Protein AF-A0A1Y1LJ75-F1 (afdb_monomer)

Secondary structure (DSSP, 8-state):
-------SSGGGSSSSS-S----PPPPPP--S--SEEEE-SS-EEEEEEETTEEEEEE-S-HHHHHHHHHHSPP-PPPPPPP--TT--EEEEETTEEEEEEE-SS-EEEEE-S-HHHHHHHHHT--

pLDDT: mean 79.2, std 17.12, range [38.62, 95.94]

Structure (mmCIF, N/CA/C/O backbone):
data_AF-A0A1Y1LJ75-F1
#
_entry.id   AF-A0A1Y1LJ75-F1
#
loop_
_atom_site.group_PDB
_atom_site.id
_atom_site.type_symbol
_atom_site.label_atom_id
_atom_site.label_alt_id
_atom_site.label_comp_id
_atom_site.label_asym_id
_atom_site.label_entity_id
_atom_site.label_seq_id
_atom_site.pdbx_PDB_ins_code
_atom_site.Cartn_x
_atom_site.Cartn_y
_atom_site.Cartn_z
_atom_site.occupancy
_atom_site.B_iso_or_equiv
_atom_site.auth_seq_id
_atom_site.auth_comp_id
_atom_site.auth_asym_id
_atom_site.auth_atom_id
_atom_site.pdbx_PDB_model_num
ATOM 1 N N . MET A 1 1 ? 29.840 27.775 61.983 1.00 42.09 1 MET A N 1
ATOM 2 C CA . MET A 1 1 ? 28.903 28.465 61.071 1.00 42.09 1 MET A CA 1
ATOM 3 C C . MET A 1 1 ? 29.320 28.159 59.634 1.00 42.09 1 MET A C 1
ATOM 5 O O . MET A 1 1 ? 30.263 28.757 59.141 1.00 42.09 1 MET A O 1
ATOM 9 N N . LYS A 1 2 ? 28.720 27.137 59.016 1.00 38.62 2 LYS A N 1
ATOM 10 C CA . LYS A 1 2 ? 28.893 26.792 57.595 1.00 38.62 2 LYS A CA 1
ATOM 11 C C . LYS A 1 2 ? 27.525 26.353 57.083 1.00 38.62 2 LYS A C 1
ATOM 13 O O . LYS A 1 2 ? 27.163 25.189 57.171 1.00 38.62 2 LYS A O 1
ATOM 18 N N . ILE A 1 3 ? 26.740 27.333 56.666 1.00 49.88 3 ILE A N 1
ATOM 19 C CA . ILE A 1 3 ? 25.503 27.162 55.908 1.00 49.88 3 ILE A CA 1
ATOM 20 C C . ILE A 1 3 ? 25.714 28.017 54.659 1.00 49.88 3 ILE A C 1
ATOM 22 O O . ILE A 1 3 ? 26.352 29.061 54.772 1.00 49.88 3 ILE A O 1
ATOM 26 N N . LEU A 1 4 ? 25.173 27.570 53.525 1.00 49.75 4 LEU A N 1
ATOM 27 C CA . LEU A 1 4 ? 25.210 28.177 52.184 1.00 49.75 4 LEU A CA 1
ATOM 28 C C . LEU A 1 4 ? 26.356 27.701 51.290 1.00 49.75 4 LEU A C 1
ATOM 30 O O . LEU A 1 4 ? 27.395 28.343 51.230 1.00 49.75 4 LEU A O 1
ATOM 34 N N . LEU A 1 5 ? 26.120 26.610 50.551 1.00 45.06 5 LEU A N 1
ATOM 35 C CA . LEU A 1 5 ? 26.405 26.499 49.105 1.00 45.06 5 LEU A CA 1
ATOM 36 C C . LEU A 1 5 ? 25.999 25.105 48.581 1.00 45.06 5 LEU A C 1
ATOM 38 O O . LEU A 1 5 ? 26.812 24.361 48.047 1.00 45.06 5 LEU A O 1
ATOM 42 N N . THR A 1 6 ? 24.728 24.721 48.742 1.00 52.88 6 THR A N 1
ATOM 43 C CA . THR A 1 6 ? 24.244 23.418 48.233 1.00 52.88 6 THR A CA 1
ATOM 44 C C . THR A 1 6 ? 22.838 23.495 47.639 1.00 52.88 6 THR A C 1
ATOM 46 O O . THR A 1 6 ? 22.030 22.600 47.847 1.00 52.88 6 THR A O 1
ATOM 49 N N . LEU A 1 7 ? 22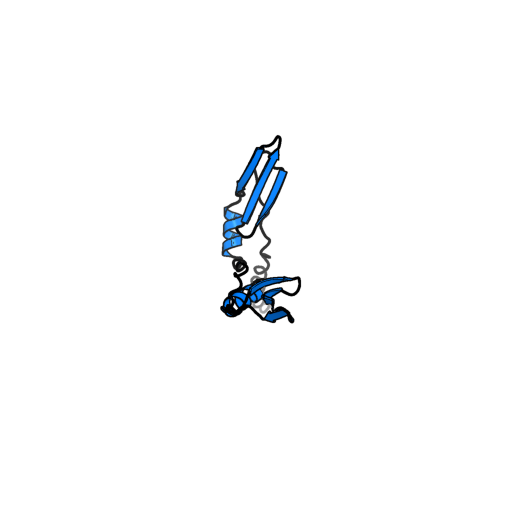.502 24.579 46.929 1.00 47.81 7 LEU A N 1
ATOM 50 C CA . LEU A 1 7 ? 21.155 24.750 46.354 1.00 47.81 7 LEU A CA 1
ATOM 51 C C . LEU A 1 7 ? 21.106 25.174 44.874 1.00 47.81 7 LEU A C 1
ATOM 53 O O . LEU A 1 7 ? 20.025 25.466 44.382 1.00 47.81 7 LEU A O 1
ATOM 57 N N . CYS A 1 8 ? 22.214 25.150 44.123 1.00 48.69 8 CYS A N 1
ATOM 58 C CA . CYS A 1 8 ? 22.209 25.583 42.710 1.00 48.69 8 CYS A CA 1
ATOM 59 C C . CYS A 1 8 ? 22.266 24.468 41.650 1.00 48.69 8 CYS A C 1
ATOM 61 O O . CYS A 1 8 ? 22.433 24.782 40.478 1.00 48.69 8 CYS A O 1
ATOM 63 N N . LEU A 1 9 ? 22.126 23.184 42.002 1.00 46.91 9 LEU A N 1
ATOM 64 C CA . LEU A 1 9 ? 22.251 22.096 41.010 1.00 46.91 9 LEU A CA 1
ATOM 65 C C . LEU A 1 9 ? 20.989 21.250 40.787 1.00 46.91 9 LEU A C 1
ATOM 67 O O . LEU A 1 9 ? 21.020 20.339 39.967 1.00 46.91 9 LEU A O 1
ATOM 71 N N . ILE A 1 10 ? 19.867 21.539 41.453 1.00 51.31 10 ILE A N 1
ATOM 72 C CA . ILE A 1 10 ? 18.665 20.685 41.344 1.00 51.31 10 ILE A CA 1
ATOM 73 C C . ILE A 1 10 ? 17.688 21.179 40.253 1.00 51.31 10 ILE A C 1
ATOM 75 O O . ILE A 1 10 ? 16.729 20.493 39.913 1.00 51.31 10 ILE A O 1
ATOM 79 N N . SER A 1 11 ? 17.951 22.323 39.614 1.00 48.19 11 SER A N 1
ATOM 80 C CA . SER A 1 11 ? 17.059 22.896 38.590 1.00 48.19 11 SER A CA 1
ATOM 81 C C . SER A 1 11 ? 17.041 22.138 37.254 1.00 48.19 11 SER A C 1
ATOM 83 O O . SER A 1 11 ? 16.193 22.427 36.417 1.00 48.19 11 SER A O 1
ATOM 85 N N . SER A 1 12 ? 17.953 21.187 37.023 1.00 51.03 12 SER A N 1
ATOM 86 C CA . SER A 1 12 ? 18.197 20.647 35.673 1.00 51.03 12 SER A CA 1
ATOM 87 C C . SER A 1 12 ? 17.646 19.241 35.410 1.00 51.03 12 SER A C 1
ATOM 89 O O . SER A 1 12 ? 17.813 18.736 34.306 1.00 51.03 12 SER A O 1
ATOM 91 N N . ILE A 1 13 ? 16.997 18.580 36.379 1.00 47.09 13 ILE A N 1
ATOM 92 C CA . ILE A 1 13 ? 16.618 17.155 36.232 1.00 47.09 13 ILE A CA 1
ATOM 93 C C . ILE A 1 13 ? 15.162 16.951 35.752 1.00 47.09 13 ILE A C 1
ATOM 95 O O . ILE A 1 13 ? 14.796 15.855 35.345 1.00 47.09 13 ILE A O 1
ATOM 99 N N . HIS A 1 14 ? 14.324 17.989 35.684 1.00 45.25 14 HIS A N 1
ATOM 100 C CA . HIS A 1 14 ? 12.905 17.818 35.314 1.00 45.25 14 HIS A CA 1
ATOM 101 C C . HIS A 1 14 ? 12.581 17.828 33.805 1.00 45.25 14 HIS A C 1
ATOM 103 O O . HIS A 1 14 ? 11.408 17.862 33.446 1.00 45.25 14 HIS A O 1
ATOM 109 N N . ALA A 1 15 ? 13.569 17.759 32.907 1.00 48.12 15 ALA A N 1
ATOM 110 C CA . ALA A 1 15 ? 13.340 17.935 31.465 1.00 48.12 15 ALA A CA 1
ATOM 111 C C . ALA A 1 15 ? 13.836 16.779 30.570 1.00 48.12 15 ALA A C 1
ATOM 113 O O . ALA A 1 15 ? 14.323 17.040 29.476 1.00 48.12 15 ALA A O 1
ATOM 114 N N . ILE A 1 16 ? 13.739 15.508 30.998 1.00 51.19 16 ILE A N 1
ATOM 115 C CA . ILE A 1 16 ? 14.130 14.359 30.136 1.00 51.19 16 ILE A CA 1
ATOM 116 C C . ILE A 1 16 ? 13.031 13.278 29.994 1.00 51.19 16 ILE A C 1
ATOM 118 O O . ILE A 1 16 ? 13.204 12.316 29.260 1.00 51.19 16 ILE A O 1
ATOM 122 N N . ASN A 1 17 ? 11.841 13.440 30.581 1.00 45.56 17 ASN A N 1
ATOM 123 C CA . ASN A 1 17 ? 10.788 12.407 30.505 1.00 45.56 17 ASN A CA 1
ATOM 124 C C . ASN A 1 17 ? 9.663 12.705 29.495 1.00 45.56 17 ASN A C 1
ATOM 126 O O . ASN A 1 17 ? 8.503 12.433 29.791 1.00 45.56 17 ASN A O 1
ATOM 130 N N . GLN A 1 18 ? 9.957 13.264 28.315 1.00 48.88 18 GLN A N 1
ATOM 131 C CA . GLN A 1 18 ? 8.930 13.467 27.271 1.00 48.88 18 GLN A CA 1
ATOM 132 C C . GLN A 1 18 ? 9.368 13.095 25.850 1.00 48.88 18 GLN A C 1
ATOM 134 O O . GLN A 1 18 ? 9.014 13.777 24.894 1.00 48.88 18 GLN A O 1
ATOM 139 N N . VAL A 1 19 ? 10.099 11.994 25.671 1.00 43.97 19 VAL A N 1
ATOM 140 C CA . VAL A 1 19 ? 10.310 11.442 24.321 1.00 43.97 19 VAL A CA 1
ATOM 141 C C . VAL A 1 19 ? 10.276 9.917 24.353 1.00 43.97 19 VAL A C 1
ATOM 143 O O . VAL A 1 19 ? 11.260 9.265 24.040 1.00 43.97 19 VAL A O 1
ATOM 146 N N . ASP A 1 20 ? 9.152 9.333 24.766 1.00 45.69 20 ASP A N 1
ATOM 147 C CA . ASP A 1 20 ? 8.860 7.946 24.377 1.00 45.69 20 ASP A CA 1
ATOM 148 C C . ASP A 1 20 ? 7.355 7.649 24.381 1.00 45.69 20 ASP A C 1
ATOM 150 O O . ASP A 1 20 ? 6.873 6.648 24.908 1.00 45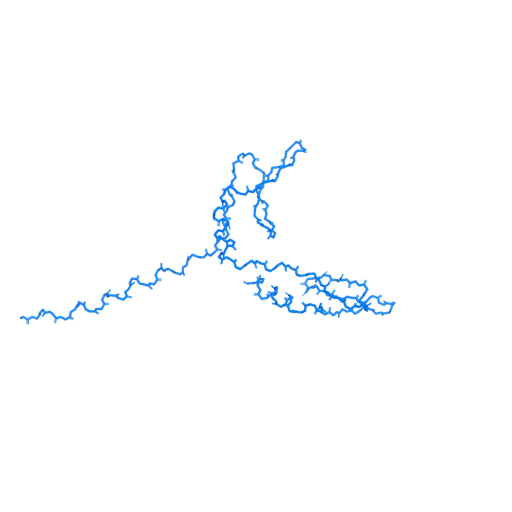.69 20 ASP A O 1
ATOM 154 N N . THR A 1 21 ? 6.558 8.526 23.764 1.00 48.88 21 THR A N 1
ATOM 155 C CA . THR A 1 21 ? 5.328 8.039 23.131 1.00 48.88 21 THR A CA 1
ATOM 156 C C . THR A 1 21 ? 5.740 7.386 21.825 1.00 48.88 21 THR A C 1
ATOM 158 O O . THR A 1 21 ? 5.623 7.972 20.749 1.00 48.88 21 THR A O 1
ATOM 161 N N . PHE A 1 22 ? 6.273 6.171 21.936 1.00 50.62 22 PHE A N 1
ATOM 162 C CA . PHE A 1 22 ? 6.337 5.220 20.841 1.00 50.62 22 PHE A CA 1
ATOM 163 C C . PHE A 1 22 ? 4.993 5.299 20.106 1.00 50.62 22 PHE A C 1
ATOM 165 O O . PHE A 1 22 ? 3.957 5.029 20.718 1.00 50.62 22 PHE A O 1
ATOM 172 N N . LEU A 1 23 ? 5.003 5.740 18.844 1.00 62.12 23 LEU A N 1
ATOM 173 C CA . LEU A 1 23 ? 3.846 5.854 17.947 1.00 62.12 23 LEU A CA 1
ATOM 174 C C . LEU A 1 23 ? 3.244 4.463 17.707 1.00 62.12 23 LEU A C 1
ATOM 176 O O . LEU A 1 23 ? 3.378 3.861 16.642 1.00 62.12 23 LEU A O 1
ATOM 180 N N . ARG A 1 24 ? 2.642 3.879 18.742 1.00 70.56 24 ARG A N 1
ATOM 181 C CA . ARG A 1 24 ? 1.980 2.587 18.667 1.00 70.56 24 ARG A CA 1
ATOM 182 C C . ARG A 1 24 ? 0.684 2.808 17.922 1.00 70.56 24 ARG A C 1
ATOM 184 O O . ARG A 1 24 ? -0.126 3.644 18.310 1.00 70.56 24 ARG A O 1
ATOM 191 N N . ARG A 1 25 ? 0.502 2.030 16.856 1.00 76.81 25 ARG A N 1
ATOM 192 C CA . ARG A 1 25 ? -0.770 1.957 16.144 1.00 76.81 25 ARG A CA 1
ATOM 193 C C . ARG A 1 25 ? -1.886 1.707 17.172 1.00 76.81 25 ARG A C 1
ATOM 195 O O . ARG A 1 25 ? -1.777 0.724 17.914 1.00 76.81 25 ARG A O 1
ATOM 202 N N . PRO A 1 26 ? -2.917 2.565 17.241 1.00 84.75 26 PRO A N 1
ATOM 203 C CA . PRO A 1 26 ? -4.003 2.380 18.188 1.00 84.75 26 PRO A CA 1
ATOM 204 C C . PRO A 1 26 ? -4.738 1.072 17.888 1.00 84.75 26 PRO A C 1
ATOM 206 O O . PRO A 1 26 ? -4.823 0.621 16.744 1.00 84.75 26 PRO A O 1
ATOM 209 N N . THR A 1 27 ? -5.247 0.426 18.934 1.00 86.88 27 THR A N 1
ATOM 210 C CA . THR A 1 27 ? -6.107 -0.751 18.763 1.00 86.88 27 THR A CA 1
ATOM 211 C C . THR A 1 27 ? -7.499 -0.273 18.364 1.00 86.88 27 THR A C 1
ATOM 213 O O . THR A 1 27 ? -8.012 0.676 18.949 1.00 86.88 27 THR A O 1
ATOM 216 N N . CYS A 1 28 ? -8.101 -0.905 17.358 1.00 90.69 28 CYS A N 1
ATOM 217 C CA . CYS A 1 28 ? -9.441 -0.555 16.893 1.00 90.69 28 CYS A CA 1
ATOM 218 C C . CYS A 1 28 ? -10.493 -0.875 17.968 1.00 90.69 28 CYS A C 1
ATOM 220 O O . CYS A 1 28 ? -10.573 -2.019 18.423 1.00 90.69 28 CYS A O 1
ATOM 222 N N . VAL A 1 29 ? -11.294 0.120 18.355 1.00 94.50 29 VAL A N 1
ATOM 223 C CA . VAL A 1 29 ? -12.449 -0.054 19.248 1.00 94.50 29 VAL A CA 1
ATOM 224 C C . VAL A 1 29 ? -13.708 -0.250 18.409 1.00 94.50 29 VAL A C 1
ATOM 226 O O . VAL A 1 29 ? -13.945 0.496 17.462 1.00 94.50 29 VAL A O 1
ATOM 229 N N . CYS A 1 30 ? -14.497 -1.267 18.751 1.00 93.94 30 CYS A N 1
ATOM 230 C CA . CYS A 1 30 ? -15.711 -1.633 18.032 1.00 93.94 30 CYS A CA 1
ATOM 231 C C . CYS A 1 30 ? -16.820 -2.015 19.012 1.00 93.94 30 CYS A C 1
ATOM 233 O O . CYS A 1 30 ? -16.612 -2.887 19.861 1.00 93.94 30 CYS A O 1
ATOM 235 N N . THR A 1 31 ? -18.021 -1.477 18.830 1.00 92.38 31 THR A N 1
ATOM 236 C CA . THR A 1 31 ? -19.240 -1.998 19.446 1.00 92.38 31 THR A CA 1
ATOM 237 C C . THR A 1 31 ? -19.950 -2.978 18.515 1.00 92.38 31 THR A C 1
ATOM 239 O O . THR A 1 31 ? -19.740 -3.026 17.300 1.00 92.38 31 THR A O 1
ATOM 242 N N . GLY A 1 32 ? -20.806 -3.811 19.105 1.00 88.25 32 GLY A N 1
ATOM 243 C CA . GLY A 1 32 ? -21.562 -4.827 18.385 1.00 88.25 32 GLY A CA 1
ATOM 244 C C . GLY A 1 32 ? -20.797 -6.135 18.182 1.00 88.25 32 GLY A C 1
ATOM 245 O O . GLY A 1 32 ? -19.771 -6.411 18.802 1.00 88.25 32 GLY A O 1
ATOM 246 N N . LYS A 1 33 ? -21.356 -7.002 17.335 1.00 89.88 33 LYS A N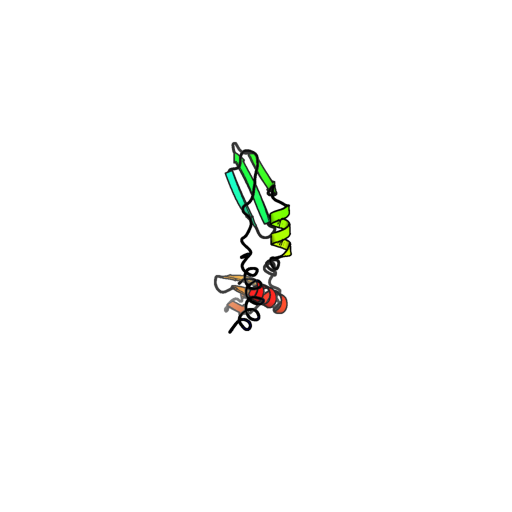 1
ATOM 247 C CA . LYS A 1 33 ? -20.783 -8.321 17.063 1.00 89.88 33 LYS A CA 1
ATOM 248 C C . LYS A 1 33 ? -19.711 -8.181 15.988 1.00 89.88 33 LYS A C 1
ATOM 250 O O . LYS A 1 33 ? -20.045 -8.021 14.820 1.00 89.88 33 LYS A O 1
ATOM 255 N N . ILE A 1 34 ? -18.446 -8.264 16.383 1.00 94.25 34 ILE A N 1
ATOM 256 C CA . ILE A 1 34 ? -17.310 -8.324 15.458 1.00 94.25 34 ILE A CA 1
ATOM 257 C C . ILE A 1 34 ? -16.816 -9.760 15.300 1.00 94.25 34 ILE A C 1
ATOM 259 O O . ILE A 1 34 ? -16.923 -10.581 16.210 1.00 94.25 34 ILE A O 1
ATOM 263 N N . THR A 1 35 ? -16.267 -10.059 14.130 1.00 94.19 35 THR A N 1
ATOM 264 C CA . THR A 1 35 ? -15.534 -11.303 13.864 1.00 94.19 35 THR A CA 1
ATOM 265 C C . THR A 1 35 ? -14.052 -11.060 13.631 1.00 94.19 35 THR A C 1
ATOM 267 O O . THR A 1 35 ? -13.256 -11.961 13.864 1.00 94.19 35 THR A O 1
ATOM 270 N N . ALA A 1 36 ? -13.677 -9.873 13.144 1.00 92.69 36 ALA A N 1
ATOM 271 C CA . ALA A 1 36 ? -12.290 -9.534 12.851 1.00 92.69 36 ALA A CA 1
ATOM 272 C C . ALA A 1 36 ? -12.066 -8.016 12.830 1.00 92.69 36 ALA A C 1
ATOM 274 O O . ALA A 1 36 ? -13.004 -7.245 12.615 1.00 92.69 36 ALA A O 1
ATOM 275 N N . ILE A 1 37 ? -10.799 -7.622 12.979 1.00 91.38 37 ILE A N 1
ATOM 276 C CA . ILE A 1 37 ? -10.303 -6.278 12.668 1.00 91.38 37 ILE A CA 1
ATOM 277 C C . ILE A 1 37 ? -9.470 -6.366 11.390 1.00 91.38 37 ILE A C 1
ATOM 279 O O . ILE A 1 37 ? -8.506 -7.131 11.324 1.00 91.38 37 ILE A O 1
ATOM 283 N N . MET A 1 38 ? -9.838 -5.589 10.375 1.00 87.19 38 MET A N 1
ATOM 284 C CA . MET A 1 38 ? -9.090 -5.482 9.123 1.00 87.19 38 MET A CA 1
ATOM 285 C C . MET A 1 38 ? -8.209 -4.240 9.161 1.00 87.19 38 MET A C 1
ATOM 287 O O . MET A 1 38 ? -8.669 -3.175 9.552 1.00 87.19 38 MET A O 1
ATOM 291 N N . HIS A 1 39 ? -6.965 -4.376 8.712 1.00 82.19 39 HIS A N 1
ATOM 292 C CA . HIS A 1 39 ? -6.052 -3.256 8.515 1.00 82.19 39 HIS A CA 1
ATOM 293 C C . HIS A 1 39 ? -5.705 -3.167 7.031 1.00 82.19 39 HIS A C 1
ATOM 295 O O . HIS A 1 39 ? -5.261 -4.160 6.455 1.00 82.19 39 HIS A O 1
ATOM 301 N N . ASP A 1 40 ? -5.883 -1.998 6.428 1.00 74.88 40 ASP A N 1
ATOM 302 C CA . ASP A 1 40 ? -5.470 -1.716 5.054 1.00 74.88 40 ASP A CA 1
ATOM 303 C C . ASP A 1 40 ? -4.656 -0.407 4.989 1.00 74.88 40 ASP A C 1
ATOM 305 O O . ASP A 1 40 ? -4.207 0.117 6.014 1.00 74.88 40 ASP A O 1
ATOM 309 N N . ILE A 1 41 ? -4.382 0.082 3.778 1.00 67.00 41 ILE A N 1
ATOM 310 C CA . ILE A 1 41 ? -3.621 1.324 3.572 1.00 67.00 41 ILE A CA 1
ATOM 311 C C . ILE A 1 41 ? -4.370 2.578 4.049 1.00 67.00 41 ILE A C 1
ATOM 313 O O . ILE A 1 41 ? -3.734 3.594 4.317 1.00 67.00 41 ILE A O 1
ATOM 317 N N . ASN A 1 42 ? -5.699 2.508 4.155 1.00 69.81 42 ASN A N 1
ATOM 318 C CA . ASN A 1 42 ? -6.569 3.625 4.508 1.00 69.81 42 ASN A CA 1
ATOM 319 C C . ASN A 1 42 ? -6.872 3.670 6.011 1.00 69.81 42 ASN A C 1
ATOM 321 O O . ASN A 1 42 ? -7.224 4.731 6.518 1.00 69.81 42 ASN A O 1
ATOM 325 N N . GLY A 1 43 ? -6.708 2.559 6.735 1.00 77.31 43 GLY A N 1
ATOM 326 C CA . GLY A 1 43 ? -6.874 2.542 8.186 1.00 77.31 43 GLY A CA 1
ATOM 327 C C . GLY A 1 43 ? -7.144 1.159 8.766 1.00 77.31 43 GLY A C 1
ATOM 328 O O . GLY A 1 43 ? -6.734 0.132 8.219 1.00 77.31 43 GLY A O 1
ATOM 329 N N . ALA A 1 44 ? -7.829 1.142 9.907 1.00 87.31 44 ALA A N 1
ATOM 330 C CA . ALA A 1 44 ? -8.364 -0.067 10.514 1.00 87.31 44 ALA A CA 1
ATOM 331 C C . ALA A 1 44 ? -9.891 -0.028 10.542 1.00 87.31 44 ALA A C 1
ATOM 333 O O . ALA A 1 44 ? -10.499 1.036 10.639 1.00 87.31 44 ALA A O 1
ATOM 334 N N . TYR A 1 45 ? -10.498 -1.209 10.462 1.00 92.25 45 TYR A N 1
ATOM 335 C CA . TYR A 1 45 ? -11.940 -1.360 10.352 1.00 92.25 45 TYR A CA 1
ATOM 336 C C . TYR A 1 45 ? -12.438 -2.535 11.180 1.00 92.25 45 TYR A C 1
ATOM 338 O O . TYR A 1 45 ? -11.853 -3.625 11.176 1.00 92.25 45 TYR A O 1
ATOM 346 N N . CYS A 1 46 ? -13.580 -2.322 11.818 1.00 94.81 46 CYS A N 1
ATOM 347 C CA . CYS A 1 46 ? -14.377 -3.354 12.447 1.00 94.81 46 CYS A CA 1
ATOM 348 C C . CYS A 1 46 ? -15.097 -4.157 11.365 1.00 94.81 46 CYS A C 1
ATOM 350 O O . CYS A 1 46 ? -15.689 -3.583 10.444 1.00 94.81 46 CYS A O 1
ATOM 352 N N . MET A 1 47 ? -15.060 -5.486 11.461 1.00 95.19 47 MET A N 1
ATOM 353 C CA . MET A 1 47 ? -15.757 -6.338 10.506 1.00 95.19 47 MET A CA 1
ATOM 354 C C . MET A 1 47 ? -16.572 -7.434 11.171 1.00 95.19 47 MET A C 1
ATOM 356 O O . MET A 1 47 ? -16.165 -8.035 12.168 1.00 95.19 47 MET A O 1
ATOM 360 N N . TYR A 1 48 ? -17.707 -7.735 10.547 1.00 94.94 48 TYR A N 1
ATOM 361 C CA . TYR A 1 48 ? -18.573 -8.852 10.887 1.00 94.94 48 TYR A CA 1
ATOM 362 C C . TYR A 1 48 ? -18.837 -9.712 9.653 1.00 94.94 48 TYR A C 1
ATOM 364 O O . TYR A 1 48 ? -19.306 -9.212 8.626 1.00 94.94 48 TYR A O 1
ATOM 372 N N . TYR A 1 49 ? -18.592 -11.011 9.797 1.00 91.88 49 TYR A N 1
ATOM 373 C CA . TYR A 1 49 ? -19.032 -12.044 8.870 1.00 91.88 49 TYR A CA 1
ATOM 374 C C . TYR A 1 49 ? -19.933 -13.039 9.597 1.00 91.88 49 TYR A C 1
ATOM 376 O O . TYR A 1 49 ? -19.503 -13.732 10.518 1.00 91.88 49 TYR A O 1
ATOM 384 N N . GLY A 1 50 ? -21.185 -13.165 9.171 1.00 90.44 50 GLY A N 1
ATOM 385 C CA . GLY A 1 50 ? -22.071 -14.198 9.700 1.00 90.44 50 GLY A CA 1
ATOM 386 C C . GLY A 1 50 ? -23.291 -14.407 8.826 1.00 90.44 50 GLY A C 1
ATOM 387 O O . GLY A 1 50 ? -23.799 -13.451 8.254 1.00 90.44 50 GLY A O 1
ATOM 388 N N . THR A 1 51 ? -23.738 -15.662 8.697 1.00 87.12 51 THR A N 1
ATOM 389 C CA . THR A 1 51 ? -24.962 -16.053 7.962 1.00 87.12 51 THR A CA 1
ATOM 390 C C . THR A 1 51 ? -25.123 -15.361 6.598 1.00 87.12 51 THR A C 1
ATOM 392 O O . THR A 1 51 ? -26.201 -14.877 6.270 1.00 87.12 51 THR A O 1
ATOM 395 N N . GLY A 1 52 ? -24.039 -15.255 5.820 1.00 89.38 52 GLY A N 1
ATOM 396 C CA . GLY A 1 52 ? -24.046 -14.606 4.500 1.00 89.38 52 GLY A CA 1
ATOM 397 C C . GLY A 1 52 ? -24.078 -13.070 4.511 1.00 89.38 52 GLY A C 1
ATOM 398 O O . GLY A 1 52 ? -24.120 -12.457 3.451 1.00 89.38 52 GLY A O 1
ATOM 399 N N . VAL A 1 53 ? -24.032 -12.435 5.683 1.00 88.44 53 VAL A N 1
ATOM 400 C CA . VAL A 1 53 ? -23.967 -10.980 5.848 1.00 88.44 53 VAL A CA 1
ATOM 401 C C . VAL A 1 53 ? -22.523 -10.554 6.087 1.00 88.44 53 VAL A C 1
ATOM 403 O O . VAL A 1 53 ? -21.846 -11.073 6.978 1.00 88.44 53 VAL A O 1
ATOM 406 N N . TYR A 1 54 ? -22.085 -9.567 5.307 1.00 91.75 54 TYR A N 1
ATOM 407 C CA . TYR A 1 54 ? -20.819 -8.867 5.484 1.00 91.75 54 TYR A CA 1
ATOM 408 C C . TYR A 1 54 ? -21.074 -7.422 5.905 1.00 91.75 54 TYR A C 1
ATOM 410 O O . TYR A 1 54 ? -21.875 -6.721 5.282 1.00 91.75 54 TYR A O 1
ATOM 418 N N . ARG A 1 55 ? -20.385 -6.970 6.956 1.00 93.44 55 ARG A N 1
ATOM 419 C CA . ARG A 1 55 ? -20.338 -5.558 7.351 1.00 93.44 55 ARG A CA 1
ATOM 420 C C . ARG A 1 55 ? -18.899 -5.146 7.647 1.00 93.44 55 ARG A C 1
ATOM 422 O O . ARG A 1 55 ? -18.183 -5.882 8.323 1.00 93.44 55 ARG A O 1
ATOM 429 N N . LYS A 1 56 ? -18.526 -3.956 7.172 1.00 92.75 56 LYS A N 1
ATOM 430 C CA . LYS A 1 56 ? -17.270 -3.248 7.453 1.00 92.75 56 LYS A CA 1
ATOM 431 C C . LYS A 1 56 ? -17.629 -1.833 7.899 1.00 92.75 56 LYS A C 1
ATOM 433 O O . LYS A 1 56 ? -18.421 -1.182 7.222 1.00 92.75 56 LYS A O 1
ATOM 438 N N . TRP A 1 57 ? -17.079 -1.378 9.018 1.00 93.62 57 TRP A N 1
ATOM 439 C CA . TRP A 1 57 ? -17.247 -0.007 9.502 1.00 93.62 57 TRP A CA 1
ATOM 440 C C . TRP A 1 57 ? -15.973 0.490 10.185 1.00 93.62 57 TRP A C 1
ATOM 442 O O . TRP A 1 57 ? -15.073 -0.294 10.491 1.00 93.62 57 TRP A O 1
ATOM 452 N N . GLU A 1 58 ? -15.868 1.804 10.344 1.00 92.62 58 GLU A N 1
ATOM 453 C CA . GLU A 1 58 ? -14.708 2.458 10.952 1.00 92.62 58 GLU A CA 1
ATOM 454 C C . GLU A 1 58 ? -14.604 2.152 12.448 1.00 92.62 58 GLU A C 1
ATOM 456 O O . GLU A 1 58 ? -15.603 1.863 13.110 1.00 92.62 58 GLU A O 1
ATOM 461 N N . CYS A 1 59 ? -13.380 2.205 12.975 1.00 93.56 59 CYS A N 1
ATOM 462 C CA . CYS A 1 59 ? -13.151 2.119 14.412 1.00 93.56 59 CYS A CA 1
ATOM 463 C C . CYS A 1 59 ? -13.811 3.300 15.130 1.00 93.56 59 CYS A C 1
ATOM 465 O O . CYS A 1 59 ? -13.772 4.428 14.651 1.00 93.56 59 CYS A O 1
ATOM 467 N N . GLU A 1 60 ? -14.357 3.056 16.315 1.00 94.94 60 GLU A N 1
ATOM 468 C CA . GLU A 1 60 ? -15.060 4.074 17.104 1.00 94.94 60 GLU A CA 1
ATOM 469 C C . GLU A 1 60 ? -14.111 5.049 17.800 1.00 94.94 60 GLU A C 1
ATOM 471 O O . GLU A 1 60 ? -14.494 6.173 18.108 1.00 94.94 60 GLU A O 1
ATOM 476 N N . ASN A 1 61 ? -12.856 4.652 18.018 1.00 92.88 61 ASN A N 1
ATOM 477 C CA . ASN A 1 61 ? -11.813 5.525 18.544 1.00 92.88 61 ASN A CA 1
ATOM 478 C C . ASN A 1 61 ? -11.160 6.363 17.434 1.00 92.88 61 ASN A C 1
ATOM 480 O O . ASN A 1 61 ? -9.941 6.346 17.256 1.00 92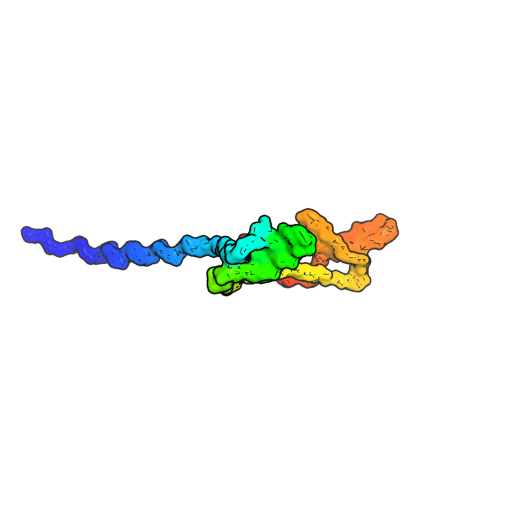.88 61 ASN A O 1
ATOM 484 N N . THR A 1 62 ? -11.978 7.086 16.668 1.00 87.19 62 THR A N 1
ATOM 485 C CA . THR A 1 62 ? -11.525 7.886 15.520 1.00 87.19 62 THR A CA 1
ATOM 486 C C . THR A 1 62 ? -10.499 8.945 15.913 1.00 87.19 62 THR A C 1
ATOM 488 O O . THR A 1 62 ? -9.588 9.209 15.142 1.00 87.19 62 THR A O 1
ATOM 491 N N . GLU A 1 63 ? -10.586 9.513 17.118 1.00 87.38 63 GLU A N 1
ATOM 492 C CA . GLU A 1 63 ? -9.641 10.530 17.594 1.00 87.38 63 GLU A CA 1
ATOM 493 C C . GLU A 1 63 ? -8.220 9.976 17.783 1.00 87.38 63 GLU A C 1
ATOM 495 O O . GLU A 1 63 ? -7.257 10.595 17.322 1.00 87.38 63 GLU A O 1
ATOM 500 N N . ASP A 1 64 ? -8.086 8.780 18.368 1.00 86.00 64 ASP A N 1
ATOM 501 C CA . ASP A 1 64 ? -6.796 8.091 18.507 1.00 86.00 64 ASP A CA 1
ATOM 502 C C . ASP A 1 64 ? -6.192 7.796 17.129 1.00 86.00 64 ASP A C 1
ATOM 504 O O . ASP A 1 64 ? -4.994 7.983 16.898 1.00 86.00 64 ASP A O 1
ATOM 508 N N . TRP A 1 65 ? -7.035 7.336 16.198 1.00 82.62 65 TRP A N 1
ATOM 509 C CA . TRP A 1 65 ? -6.638 7.058 14.821 1.00 82.62 65 TRP A CA 1
ATOM 510 C C . TRP A 1 65 ? -6.231 8.322 14.080 1.00 82.62 65 TRP A C 1
ATOM 512 O O . TRP A 1 65 ? -5.199 8.321 13.416 1.00 82.62 65 TRP A O 1
ATOM 522 N N . ASP A 1 66 ? -6.968 9.413 14.230 1.00 82.38 66 ASP A N 1
ATOM 523 C CA . ASP A 1 66 ? -6.639 10.692 13.621 1.00 82.38 66 ASP A CA 1
ATOM 524 C C . ASP A 1 66 ? -5.332 11.255 14.179 1.00 82.38 66 ASP A C 1
ATOM 526 O O . ASP A 1 66 ? -4.491 11.747 13.426 1.00 82.38 66 ASP A O 1
ATOM 530 N N . GLN A 1 67 ? -5.130 11.182 15.497 1.00 82.25 67 GLN A N 1
ATOM 531 C CA . GLN A 1 67 ? -3.882 11.601 16.125 1.00 82.25 67 GLN A CA 1
ATOM 532 C C . GLN A 1 67 ? -2.714 10.748 15.629 1.00 82.25 67 GLN A C 1
ATOM 534 O O . GLN A 1 67 ? -1.672 11.298 15.265 1.00 82.25 67 GLN A O 1
ATOM 539 N N . PHE A 1 68 ? -2.896 9.428 15.548 1.00 79.69 68 PHE A N 1
ATOM 540 C CA . PHE A 1 68 ? -1.914 8.515 14.974 1.00 79.69 68 PHE A CA 1
ATOM 541 C C . PHE A 1 68 ? -1.624 8.869 13.510 1.00 79.69 68 PHE A C 1
ATOM 543 O O . PHE A 1 68 ? -0.471 9.070 13.153 1.00 79.69 68 PHE A O 1
ATOM 550 N N . LEU A 1 69 ? -2.633 9.048 12.661 1.00 75.81 69 LEU A N 1
ATOM 551 C CA . LEU A 1 69 ? -2.455 9.371 11.240 1.00 75.81 69 LEU A CA 1
ATOM 552 C C . LEU A 1 69 ? -1.851 10.762 10.998 1.00 75.81 69 LEU A C 1
ATOM 554 O O . LEU A 1 69 ? -1.187 10.960 9.983 1.00 75.81 69 LEU A O 1
ATOM 55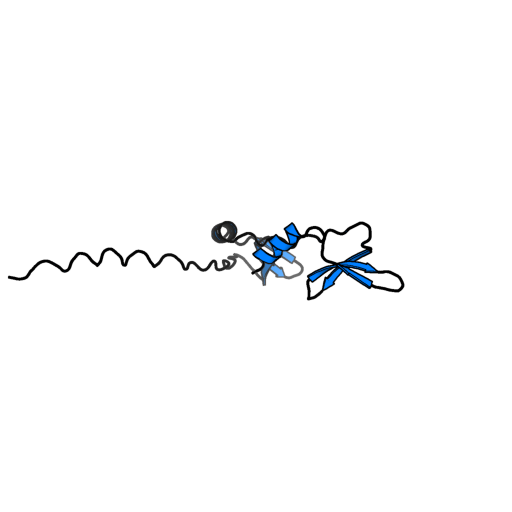8 N N . ARG A 1 70 ? -2.066 11.722 11.908 1.00 77.56 70 ARG A N 1
ATOM 559 C CA . ARG A 1 70 ? -1.422 13.047 11.875 1.00 77.56 70 ARG A CA 1
ATOM 560 C C . ARG A 1 70 ? 0.048 12.998 12.282 1.00 77.56 70 ARG A C 1
ATOM 562 O O . ARG A 1 70 ? 0.844 13.775 11.766 1.00 77.56 70 ARG A O 1
ATOM 569 N N . SER A 1 71 ? 0.389 12.133 13.233 1.00 72.06 71 SER A N 1
ATOM 570 C CA . SER A 1 71 ? 1.730 12.054 13.828 1.00 72.06 71 SER A CA 1
ATOM 571 C C . SER A 1 71 ? 2.627 11.001 13.178 1.00 72.06 71 SER A C 1
ATOM 573 O O . SER A 1 71 ? 3.849 11.097 13.263 1.00 72.06 71 SER A O 1
ATOM 575 N N . THR A 1 72 ? 2.039 10.028 12.487 1.00 64.06 72 THR A N 1
ATOM 576 C CA . THR A 1 72 ? 2.770 9.060 11.675 1.00 64.06 72 THR A CA 1
ATOM 577 C C . THR A 1 72 ? 2.907 9.633 10.268 1.00 64.06 72 THR A C 1
ATOM 579 O O . THR A 1 72 ? 1.887 10.015 9.687 1.00 64.06 72 THR A O 1
ATOM 582 N N . PRO A 1 73 ? 4.110 9.681 9.664 1.00 62.94 73 PRO A N 1
ATOM 583 C CA . PRO A 1 73 ? 4.203 9.953 8.236 1.00 62.94 73 PRO A CA 1
ATOM 584 C C . PRO A 1 73 ? 3.296 8.947 7.520 1.00 62.94 73 PRO A C 1
ATOM 586 O O . PRO A 1 73 ? 3.412 7.739 7.752 1.00 62.94 73 PRO A O 1
ATOM 589 N N . ARG A 1 74 ? 2.331 9.437 6.720 1.00 59.84 74 ARG A N 1
ATOM 590 C CA . ARG A 1 74 ? 1.476 8.560 5.906 1.00 59.84 74 ARG A CA 1
ATOM 591 C C . ARG A 1 74 ? 2.412 7.593 5.204 1.00 59.84 74 ARG A C 1
ATOM 593 O O . ARG A 1 74 ? 3.317 8.048 4.505 1.00 59.84 74 ARG A O 1
ATOM 600 N N . ARG A 1 75 ? 2.205 6.284 5.400 1.00 62.09 75 ARG A N 1
ATOM 601 C CA . ARG A 1 75 ? 2.888 5.279 4.586 1.00 62.09 75 ARG A CA 1
ATOM 602 C C . ARG A 1 75 ? 2.651 5.703 3.150 1.00 62.09 75 ARG A C 1
ATOM 604 O O . ARG A 1 75 ? 1.500 5.755 2.717 1.00 62.09 75 ARG A O 1
ATOM 611 N N . VAL A 1 76 ? 3.719 6.115 2.476 1.00 65.88 76 VAL A N 1
ATOM 612 C CA . VAL A 1 76 ? 3.645 6.489 1.070 1.00 65.88 76 VAL A CA 1
ATOM 613 C C . VAL A 1 76 ? 3.031 5.273 0.388 1.00 65.88 76 VAL A C 1
ATOM 615 O O . VAL A 1 76 ? 3.467 4.146 0.634 1.00 65.88 76 VAL A O 1
ATOM 618 N N . ALA A 1 77 ? 1.927 5.471 -0.331 1.00 72.75 77 ALA A N 1
ATOM 619 C CA . ALA A 1 77 ? 1.309 4.372 -1.054 1.00 72.75 77 ALA A CA 1
ATOM 620 C C . ALA A 1 77 ? 2.353 3.791 -2.011 1.00 72.75 77 ALA A C 1
ATOM 622 O O . ALA A 1 77 ? 3.177 4.540 -2.537 1.00 72.75 77 ALA A O 1
ATOM 623 N N . GLU A 1 78 ? 2.345 2.473 -2.205 1.00 81.81 78 GLU A N 1
ATOM 624 C CA . GLU A 1 78 ? 3.221 1.875 -3.209 1.00 81.81 78 GLU A CA 1
ATOM 625 C C . GLU A 1 78 ? 2.882 2.500 -4.569 1.00 81.81 78 GLU A C 1
ATOM 627 O O . GLU A 1 78 ? 1.721 2.433 -4.989 1.00 81.81 78 GLU A O 1
ATOM 632 N N . PRO A 1 79 ? 3.839 3.182 -5.220 1.00 86.06 79 PRO A N 1
ATOM 633 C CA . PRO A 1 79 ? 3.550 3.888 -6.451 1.00 86.06 79 PRO A CA 1
ATOM 634 C C . PRO A 1 79 ? 3.322 2.887 -7.585 1.00 86.06 79 PRO A C 1
ATOM 636 O O . PRO A 1 79 ? 3.867 1.784 -7.605 1.00 86.06 79 PRO A O 1
ATOM 639 N N . THR A 1 80 ? 2.510 3.274 -8.566 1.00 89.38 80 THR A N 1
ATOM 640 C CA . THR A 1 80 ? 2.331 2.458 -9.774 1.00 89.38 80 THR A CA 1
ATOM 641 C C . THR A 1 80 ? 3.586 2.571 -10.632 1.00 89.38 80 THR A C 1
ATOM 643 O O . THR A 1 80 ? 4.027 3.678 -10.921 1.00 89.38 80 THR A O 1
ATOM 646 N N . CYS A 1 81 ? 4.173 1.445 -11.041 1.00 93.06 81 CYS A N 1
ATOM 647 C CA . CYS A 1 81 ? 5.369 1.442 -11.883 1.00 93.06 81 CYS A CA 1
ATOM 648 C C . CYS A 1 81 ? 5.085 2.106 -13.239 1.00 93.06 81 CYS A C 1
ATOM 650 O O . CYS A 1 81 ? 4.218 1.642 -13.982 1.00 93.06 81 CYS A O 1
ATOM 652 N N . GLN A 1 82 ? 5.810 3.180 -13.556 1.00 95.88 82 GLN A N 1
ATOM 653 C CA . GLN A 1 82 ? 5.760 3.814 -14.873 1.00 95.88 82 GLN A CA 1
ATOM 654 C C . GLN A 1 82 ? 6.853 3.234 -15.769 1.00 95.88 82 GLN A C 1
ATOM 656 O O . GLN A 1 82 ? 7.997 3.088 -15.338 1.00 95.88 82 GLN A O 1
ATOM 661 N N . CYS A 1 83 ? 6.484 2.897 -17.003 1.00 94.12 83 CYS A N 1
ATOM 662 C CA . CYS A 1 83 ? 7.371 2.277 -17.976 1.00 94.12 83 CYS A CA 1
ATOM 663 C C . CYS A 1 83 ? 7.263 2.972 -19.334 1.00 94.12 83 CYS A C 1
ATOM 665 O O . CYS A 1 83 ? 6.173 3.355 -19.764 1.00 94.12 83 CYS A O 1
ATOM 667 N N . THR A 1 84 ? 8.382 3.031 -20.045 1.00 89.50 84 THR A N 1
ATOM 668 C CA . THR A 1 84 ? 8.479 3.445 -21.442 1.00 89.50 84 THR A CA 1
ATOM 669 C C . THR A 1 84 ? 7.649 2.542 -22.342 1.00 89.50 84 THR A C 1
ATOM 671 O O . THR A 1 84 ? 7.346 1.389 -22.028 1.00 89.50 84 THR A O 1
ATOM 674 N N . SER A 1 85 ? 7.345 3.052 -23.534 1.00 84.94 85 SER A N 1
ATOM 675 C CA . SER A 1 85 ? 6.597 2.334 -24.571 1.00 84.94 85 SER A CA 1
ATOM 676 C C . SER A 1 85 ? 7.259 1.038 -25.056 1.00 84.94 85 SER A C 1
ATOM 678 O O . SER A 1 85 ? 6.621 0.259 -25.759 1.00 84.94 85 SER A O 1
ATOM 680 N N . THR A 1 86 ? 8.523 0.790 -24.704 1.00 89.31 86 THR A N 1
ATOM 681 C CA . THR A 1 86 ? 9.224 -0.463 -25.004 1.00 89.31 86 THR A CA 1
ATOM 682 C C . THR A 1 86 ? 8.901 -1.576 -24.011 1.00 89.31 86 THR A C 1
ATOM 684 O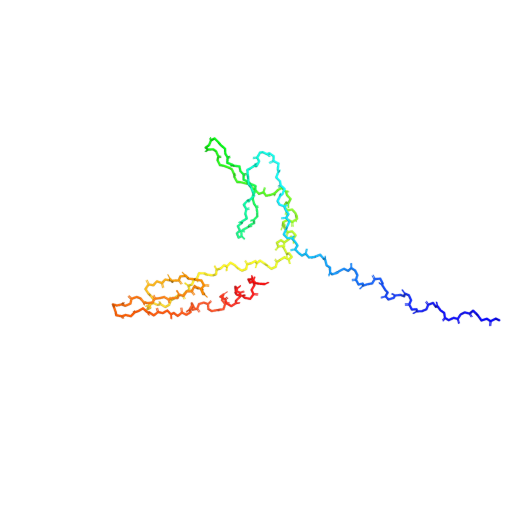 O . THR A 1 86 ? 9.188 -2.733 -24.303 1.00 89.31 86 THR A O 1
ATOM 687 N N . ALA A 1 87 ? 8.308 -1.282 -22.851 1.00 92.31 87 ALA A N 1
ATOM 688 C CA . ALA A 1 87 ? 7.874 -2.314 -21.922 1.00 92.31 87 ALA A CA 1
ATOM 689 C C . ALA A 1 87 ? 6.650 -3.063 -22.465 1.00 92.31 87 ALA A C 1
ATOM 691 O O . ALA A 1 87 ? 5.702 -2.483 -22.983 1.00 92.31 87 ALA A O 1
ATOM 692 N N . THR A 1 88 ? 6.654 -4.381 -22.287 1.00 94.19 88 THR A N 1
ATOM 693 C CA . THR A 1 88 ? 5.501 -5.249 -22.589 1.00 94.19 88 THR A CA 1
ATOM 694 C C . THR A 1 88 ? 4.642 -5.529 -21.358 1.00 94.19 88 THR A C 1
ATOM 696 O O . THR A 1 88 ? 3.574 -6.122 -21.476 1.00 94.19 88 THR A O 1
ATOM 699 N N . GLY A 1 89 ? 5.114 -5.147 -20.169 1.00 92.12 89 GLY A N 1
ATOM 700 C CA . GLY A 1 89 ? 4.372 -5.305 -18.927 1.00 92.12 89 GLY A CA 1
ATOM 701 C C . GLY A 1 89 ? 5.159 -4.869 -17.696 1.00 92.12 89 GLY A C 1
ATOM 702 O O . GLY A 1 89 ? 6.273 -4.350 -17.793 1.00 92.12 89 GLY A O 1
ATOM 703 N N . ILE A 1 90 ? 4.564 -5.140 -16.536 1.00 93.75 90 ILE A N 1
ATOM 704 C CA . ILE A 1 90 ? 5.149 -4.929 -15.210 1.00 93.75 90 ILE A CA 1
ATOM 705 C C . ILE A 1 90 ? 5.310 -6.299 -14.548 1.00 93.75 90 ILE A C 1
ATOM 707 O O . ILE A 1 90 ? 4.415 -7.143 -14.618 1.00 93.75 90 ILE A O 1
ATOM 711 N N . MET A 1 91 ? 6.463 -6.531 -13.925 1.00 92.06 91 MET A N 1
ATOM 712 C CA . MET A 1 91 ? 6.746 -7.724 -13.133 1.00 92.06 91 MET A CA 1
ATOM 713 C C . MET A 1 91 ? 6.979 -7.316 -11.681 1.00 92.06 91 MET A C 1
ATOM 715 O O . MET A 1 91 ? 7.773 -6.418 -11.420 1.00 92.06 91 MET A O 1
ATOM 719 N N . GLN A 1 92 ? 6.333 -8.015 -10.754 1.00 91.38 92 GLN A N 1
ATOM 720 C CA . GLN A 1 92 ? 6.576 -7.874 -9.324 1.00 91.38 92 GLN A CA 1
ATOM 721 C C . GLN A 1 92 ? 7.069 -9.212 -8.772 1.00 91.38 92 GLN A C 1
ATOM 723 O O . GLN A 1 92 ? 6.464 -10.253 -9.031 1.00 91.38 92 GLN A O 1
ATOM 728 N N . ASP A 1 93 ? 8.187 -9.181 -8.054 1.00 89.00 93 ASP A N 1
ATOM 729 C CA . ASP A 1 93 ? 8.784 -10.333 -7.382 1.00 89.00 93 ASP A CA 1
ATOM 730 C C . ASP A 1 93 ? 9.262 -9.951 -5.970 1.00 89.00 93 ASP A C 1
ATOM 732 O O . ASP A 1 93 ? 9.016 -8.845 -5.489 1.00 89.00 93 ASP A O 1
ATOM 736 N N . GLU A 1 94 ? 9.928 -10.874 -5.275 1.00 85.94 94 GLU A N 1
ATOM 737 C CA . GLU A 1 94 ? 10.427 -10.642 -3.911 1.00 85.94 94 GLU A CA 1
ATOM 738 C C . GLU A 1 94 ? 11.479 -9.521 -3.830 1.00 85.94 94 GLU A C 1
ATOM 740 O O . GLU A 1 94 ? 11.702 -8.961 -2.757 1.00 85.94 94 GLU A O 1
ATOM 745 N N . THR A 1 95 ? 12.126 -9.186 -4.953 1.00 86.31 95 THR A N 1
ATOM 746 C CA . THR A 1 95 ? 13.173 -8.159 -5.031 1.00 86.31 95 THR A CA 1
ATOM 747 C C . THR A 1 95 ? 12.626 -6.769 -5.353 1.00 86.31 95 THR A C 1
ATOM 749 O O . THR A 1 95 ? 13.271 -5.777 -5.015 1.00 86.31 95 THR A O 1
ATOM 752 N N . GLY A 1 96 ? 11.424 -6.676 -5.931 1.00 88.94 96 GLY A N 1
ATOM 753 C CA . GLY A 1 96 ? 10.759 -5.403 -6.187 1.00 88.94 96 GLY A CA 1
ATOM 754 C C . GLY A 1 96 ? 9.778 -5.433 -7.356 1.00 88.94 96 GLY A C 1
ATOM 755 O O . GLY A 1 96 ? 9.313 -6.487 -7.792 1.00 88.94 96 GLY A O 1
ATOM 756 N N . THR A 1 97 ? 9.478 -4.239 -7.860 1.00 93.38 97 THR A N 1
ATOM 757 C CA . THR A 1 97 ? 8.582 -4.006 -8.997 1.00 93.38 97 THR A CA 1
ATOM 758 C C . THR A 1 97 ? 9.392 -3.425 -10.153 1.00 93.38 97 THR A C 1
ATOM 760 O O . THR A 1 97 ? 10.156 -2.482 -9.960 1.00 93.38 97 THR A O 1
ATOM 763 N N . TYR A 1 98 ? 9.238 -3.999 -11.346 1.00 94.44 98 TYR A N 1
ATOM 764 C CA . TYR A 1 98 ? 10.082 -3.730 -12.511 1.00 94.44 98 TYR A CA 1
ATOM 765 C C . TYR A 1 98 ? 9.266 -3.612 -13.796 1.00 94.44 98 TYR A C 1
ATOM 767 O O . TYR A 1 98 ? 8.273 -4.321 -13.991 1.00 94.44 98 TYR A O 1
ATOM 775 N N . CYS A 1 99 ? 9.761 -2.808 -14.731 1.00 95.94 99 CYS A N 1
ATOM 776 C CA . CYS A 1 99 ? 9.335 -2.858 -16.124 1.00 95.94 99 CYS A CA 1
ATOM 777 C C . CYS A 1 99 ? 9.936 -4.095 -16.797 1.00 95.94 99 CYS A C 1
ATOM 779 O O . CYS A 1 99 ? 11.088 -4.454 -16.532 1.00 95.94 99 CYS A O 1
ATOM 781 N N . VAL A 1 10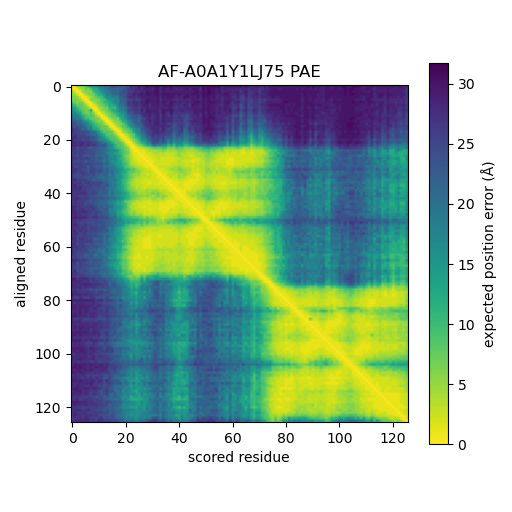0 ? 9.168 -4.762 -17.663 1.00 95.94 100 VAL A N 1
ATOM 782 C CA . VAL A 1 100 ? 9.632 -5.967 -18.361 1.00 95.94 100 VAL A CA 1
ATOM 783 C C . VAL A 1 100 ? 9.340 -5.921 -19.857 1.00 95.94 100 VAL A C 1
ATOM 785 O O . VAL A 1 100 ? 8.229 -5.612 -20.297 1.00 95.94 100 VAL A O 1
ATOM 788 N N . TYR A 1 101 ? 10.337 -6.302 -20.650 1.00 94.81 101 TYR A N 1
ATOM 789 C CA . TYR A 1 101 ? 10.178 -6.637 -22.060 1.00 94.81 101 TYR A CA 1
ATOM 790 C C . TYR A 1 101 ? 10.302 -8.151 -22.232 1.00 94.81 101 TYR A C 1
ATOM 792 O O . TYR A 1 101 ? 11.328 -8.752 -21.900 1.00 94.81 101 TYR A O 1
ATOM 800 N N . ASN A 1 102 ? 9.237 -8.767 -22.736 1.00 90.88 102 ASN A N 1
ATOM 801 C CA . ASN A 1 102 ? 9.171 -10.184 -23.059 1.00 90.88 102 ASN A CA 1
ATOM 802 C C . ASN A 1 102 ? 9.315 -10.338 -24.577 1.00 90.88 102 ASN A C 1
ATOM 804 O O . ASN A 1 102 ? 8.324 -10.382 -25.305 1.00 90.88 102 ASN A O 1
ATOM 808 N N . GLY A 1 103 ? 10.561 -10.375 -25.052 1.00 87.69 103 GLY A N 1
ATOM 809 C CA . GLY A 1 103 ? 10.871 -10.723 -26.435 1.00 87.69 103 GLY A CA 1
ATOM 810 C C . GLY A 1 103 ? 10.867 -12.237 -26.652 1.00 87.69 103 GLY A C 1
ATOM 811 O O . GLY A 1 103 ? 10.872 -13.008 -25.694 1.00 87.69 103 GLY A O 1
ATOM 812 N N . VAL A 1 104 ? 10.910 -12.656 -27.918 1.00 85.31 104 VAL A N 1
ATOM 813 C CA . VAL A 1 104 ? 10.904 -14.078 -28.315 1.00 85.31 104 VAL A CA 1
ATOM 814 C C . VAL A 1 104 ? 12.091 -14.843 -27.713 1.00 85.31 104 VAL A C 1
ATOM 816 O O . VAL A 1 104 ? 11.910 -15.939 -27.195 1.00 85.31 104 VAL A O 1
ATOM 819 N N . ASP A 1 105 ? 13.278 -14.230 -27.708 1.00 85.50 105 ASP A N 1
ATOM 820 C CA . ASP A 1 105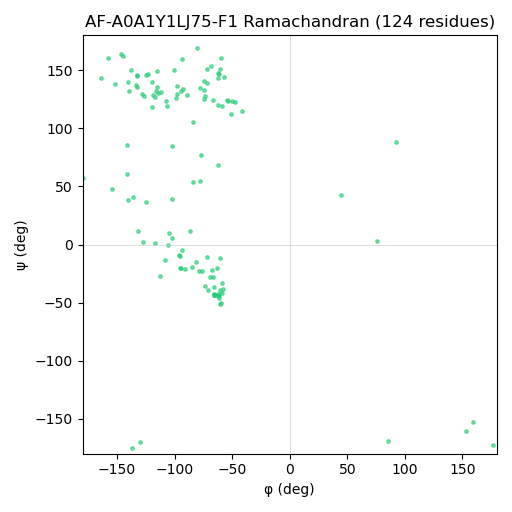 ? 14.525 -14.902 -27.312 1.00 85.50 105 ASP A CA 1
ATOM 821 C C . ASP A 1 105 ? 15.074 -14.447 -25.954 1.00 85.50 105 ASP A C 1
ATOM 823 O O . ASP A 1 105 ? 15.987 -15.062 -25.398 1.00 85.50 105 ASP A O 1
ATOM 827 N N . LYS A 1 106 ? 14.564 -13.336 -25.410 1.00 88.94 106 LYS A N 1
ATOM 828 C CA . LYS A 1 106 ? 15.089 -12.758 -24.172 1.00 88.94 106 LYS A CA 1
ATOM 829 C C . LYS A 1 106 ? 14.027 -11.998 -23.395 1.00 88.94 106 LYS A C 1
ATOM 831 O O . LYS A 1 106 ? 13.290 -11.178 -23.941 1.00 88.94 106 LYS A O 1
ATOM 836 N N . ARG A 1 107 ? 14.062 -12.206 -22.081 1.00 88.38 107 ARG A N 1
ATOM 837 C CA . ARG A 1 107 ? 13.371 -11.386 -21.091 1.00 88.38 107 ARG A CA 1
ATOM 838 C C . ARG A 1 107 ? 14.347 -10.384 -20.486 1.00 88.38 107 ARG A C 1
ATOM 840 O O . ARG A 1 107 ? 15.400 -10.776 -19.980 1.00 88.38 107 ARG A O 1
ATOM 847 N N . THR A 1 108 ? 14.010 -9.102 -20.524 1.00 93.25 108 THR A N 1
ATOM 848 C CA . THR A 1 108 ? 14.772 -8.042 -19.847 1.00 93.25 108 THR A CA 1
ATOM 849 C C . THR A 1 108 ? 13.885 -7.333 -18.837 1.00 93.25 108 THR A C 1
ATOM 851 O O . THR A 1 108 ? 12.712 -7.088 -19.110 1.00 93.25 108 THR A O 1
ATOM 854 N N . ARG A 1 109 ? 14.449 -7.018 -17.665 1.00 94.00 109 ARG A N 1
ATOM 855 C CA . ARG A 1 109 ? 13.795 -6.217 -16.623 1.00 94.00 109 ARG A CA 1
ATOM 856 C C . ARG A 1 109 ? 14.644 -4.997 -16.276 1.00 94.00 109 ARG A C 1
ATOM 858 O O . ARG A 1 109 ? 15.871 -5.101 -16.314 1.00 94.00 109 ARG A O 1
ATOM 865 N N . TRP A 1 110 ? 14.006 -3.884 -15.936 1.00 94.44 110 TRP A N 1
ATOM 866 C CA . TRP A 1 110 ? 14.659 -2.665 -15.448 1.00 94.44 110 TRP A CA 1
ATOM 867 C C . TRP A 1 110 ? 13.775 -1.945 -14.423 1.00 94.44 110 TRP A C 1
ATOM 869 O O . TRP A 1 110 ? 12.595 -2.268 -14.277 1.00 94.44 110 TRP A O 1
ATOM 879 N N . GLU A 1 111 ? 14.370 -1.020 -13.671 1.00 95.00 111 GLU A N 1
ATOM 880 C CA . GLU A 1 111 ? 13.672 -0.221 -12.657 1.00 95.00 111 GLU A CA 1
ATOM 881 C C . GLU A 1 111 ? 12.548 0.620 -13.276 1.00 95.00 111 GLU A C 1
ATOM 883 O O . GLU A 1 111 ? 12.632 1.039 -14.432 1.00 95.00 111 GLU A O 1
ATOM 888 N N . CYS A 1 112 ? 11.509 0.886 -12.487 1.00 95.44 112 CYS A N 1
ATOM 889 C CA . CYS A 1 112 ? 10.441 1.803 -12.871 1.00 95.44 112 CYS A CA 1
ATOM 890 C C . CYS A 1 112 ? 10.981 3.223 -13.098 1.00 95.44 112 CYS A C 1
ATOM 892 O O . CYS A 1 112 ? 11.892 3.674 -12.404 1.00 95.44 112 CYS A O 1
ATOM 894 N N . GLU A 1 113 ? 10.384 3.950 -14.038 1.00 94.75 113 GLU A N 1
ATOM 895 C CA . GLU A 1 113 ? 10.855 5.278 -14.452 1.00 94.75 113 GLU A CA 1
ATOM 896 C C . GLU A 1 113 ? 10.458 6.392 -13.484 1.00 94.75 113 GLU A C 1
ATOM 898 O O . GLU A 1 113 ? 11.140 7.410 -13.407 1.00 94.75 113 GLU A O 1
ATOM 903 N N . ASN A 1 114 ? 9.410 6.188 -12.682 1.00 94.00 114 ASN A N 1
ATOM 904 C CA . ASN A 1 114 ? 9.030 7.084 -11.590 1.00 94.00 114 ASN A CA 1
ATOM 905 C C . ASN A 1 114 ? 9.924 6.888 -10.353 1.00 94.00 114 ASN A C 1
ATOM 907 O O . ASN A 1 114 ? 9.444 6.626 -9.247 1.00 94.00 114 ASN A O 1
ATOM 911 N N . THR A 1 115 ? 11.240 7.000 -10.544 1.00 90.44 115 THR A N 1
ATOM 912 C CA . THR A 1 115 ? 12.259 6.721 -9.522 1.00 90.44 115 THR A CA 1
ATOM 913 C C . THR A 1 115 ? 12.080 7.570 -8.267 1.00 90.44 115 THR A C 1
ATOM 915 O O . THR A 1 115 ? 12.204 7.044 -7.167 1.00 90.44 115 THR A O 1
ATOM 918 N N . GLU A 1 116 ? 11.695 8.841 -8.398 1.00 87.38 116 GLU A N 1
ATOM 919 C CA . GLU A 1 116 ? 11.466 9.731 -7.252 1.00 87.38 116 GLU A CA 1
ATOM 920 C C . GLU A 1 116 ? 10.333 9.241 -6.336 1.00 87.38 116 GLU A C 1
ATOM 922 O O . GLU A 1 116 ? 10.475 9.246 -5.110 1.00 87.38 116 GLU A O 1
ATOM 927 N N . GLU A 1 117 ? 9.224 8.770 -6.915 1.00 87.50 117 GLU A N 1
ATOM 928 C CA . GLU A 1 117 ? 8.101 8.204 -6.159 1.00 87.50 117 GLU A CA 1
ATOM 929 C C . GLU A 1 117 ? 8.520 6.914 -5.448 1.00 87.50 117 GLU A C 1
ATOM 931 O O . GLU A 1 117 ? 8.218 6.720 -4.267 1.00 87.50 117 GLU A O 1
ATOM 936 N N . TRP A 1 118 ? 9.270 6.051 -6.141 1.00 87.69 118 TRP A N 1
ATOM 937 C CA . TRP A 1 118 ? 9.805 4.816 -5.569 1.00 87.69 118 TRP A CA 1
ATOM 938 C C . TRP A 1 118 ? 10.834 5.075 -4.470 1.00 87.69 118 TRP A C 1
ATOM 940 O O . TRP A 1 118 ? 10.841 4.359 -3.471 1.00 87.69 118 TRP A O 1
ATOM 950 N N . ASP A 1 119 ? 11.665 6.103 -4.597 1.00 85.94 119 ASP A N 1
ATOM 951 C CA . ASP A 1 119 ? 12.644 6.486 -3.580 1.00 85.94 119 ASP A CA 1
ATOM 952 C C . ASP A 1 119 ? 11.966 7.083 -2.349 1.00 85.94 119 ASP A C 1
ATOM 954 O O . ASP A 1 119 ? 12.358 6.808 -1.212 1.00 85.94 119 ASP A O 1
ATOM 958 N N . LEU A 1 120 ? 10.915 7.885 -2.539 1.00 80.38 120 LEU A N 1
ATOM 959 C CA . LEU A 1 120 ? 10.058 8.330 -1.441 1.00 80.38 120 LEU A CA 1
ATOM 960 C C . LEU A 1 120 ? 9.385 7.138 -0.758 1.00 80.38 120 LEU A C 1
ATOM 962 O O . LEU A 1 120 ? 9.414 7.048 0.468 1.00 80.38 120 LEU A O 1
ATOM 966 N N . TYR A 1 121 ? 8.839 6.199 -1.525 1.00 81.38 121 TYR A N 1
ATOM 967 C CA . TYR A 1 121 ? 8.219 4.994 -0.987 1.00 81.38 121 TYR A CA 1
ATOM 968 C C . TYR A 1 121 ? 9.206 4.137 -0.185 1.00 81.38 121 TYR A C 1
ATOM 970 O O . TYR A 1 121 ? 8.945 3.822 0.975 1.00 81.38 121 TYR A O 1
ATOM 978 N N . LYS A 1 122 ? 10.376 3.825 -0.755 1.00 80.69 122 LYS A N 1
ATOM 979 C CA . LYS A 1 122 ? 11.428 3.017 -0.114 1.00 80.69 122 LYS A CA 1
ATOM 980 C C . LYS A 1 122 ? 11.946 3.673 1.171 1.00 80.69 122 LYS A C 1
ATOM 982 O O . LYS A 1 122 ? 12.149 2.967 2.155 1.00 80.69 122 LYS A O 1
ATOM 987 N N . ARG A 1 123 ? 12.100 5.005 1.195 1.00 76.94 123 ARG A N 1
ATOM 988 C CA . ARG A 1 123 ? 12.531 5.758 2.392 1.00 76.94 123 ARG A CA 1
ATOM 989 C C . ARG A 1 123 ? 11.500 5.787 3.518 1.00 76.94 123 ARG A C 1
ATOM 991 O O . ARG A 1 123 ? 11.901 5.901 4.664 1.00 76.94 123 ARG A O 1
ATOM 998 N N . ASN A 1 124 ? 10.208 5.697 3.204 1.00 69.00 124 ASN A N 1
ATOM 999 C CA . ASN A 1 124 ? 9.121 5.760 4.190 1.00 69.00 124 ASN A CA 1
ATOM 1000 C C . ASN A 1 124 ? 8.525 4.377 4.530 1.00 69.00 124 ASN A C 1
ATOM 1002 O O . ASN A 1 124 ? 7.505 4.292 5.218 1.00 69.00 124 ASN A O 1
ATOM 1006 N N . ARG A 1 125 ? 9.111 3.289 4.007 1.00 64.38 125 ARG A N 1
ATOM 1007 C CA . ARG A 1 125 ? 8.661 1.904 4.236 1.00 64.38 125 ARG A CA 1
ATOM 1008 C C . ARG A 1 125 ? 9.224 1.293 5.531 1.00 64.38 125 ARG A C 1
ATOM 1010 O O . ARG A 1 125 ? 8.637 0.324 6.016 1.00 64.38 125 ARG A O 1
ATOM 1017 N N . TYR A 1 126 ? 10.305 1.858 6.073 1.00 48.44 126 TYR A N 1
ATOM 1018 C CA . TYR A 1 126 ? 10.993 1.453 7.308 1.00 48.44 126 TYR A CA 1
ATOM 1019 C C . TYR A 1 126 ? 11.023 2.608 8.308 1.00 48.44 126 TYR A C 1
ATOM 1021 O O . TYR A 1 126 ? 11.032 2.307 9.521 1.00 48.44 126 TYR A O 1
#

Organism: Photinus pyralis (NCBI:txid7054)

Solvent-accessible surface area (backbone atoms only — not comparable to full-atom values): 8364 Å² total; per-residue (Å²): 142,88,80,91,89,88,79,86,77,75,86,73,73,88,80,73,91,82,82,76,82,70,88,67,81,71,80,79,39,72,85,78,81,68,72,49,77,49,74,62,97,89,48,57,29,37,25,29,72,54,98,93,44,80,50,78,45,72,33,71,52,48,66,58,49,50,52,46,58,71,73,40,80,70,66,53,66,83,64,80,79,38,66,62,94,77,43,73,47,77,46,76,58,100,91,46,66,27,26,23,31,77,52,97,90,48,76,50,75,45,76,36,71,52,46,69,56,48,51,52,25,63,69,53,72,117

Sequence (126 aa):
MKILLTLCLISSIHAINQVDTFLRRPTCVCTGKITAIMHDINGAYCMYYGTGVYRKWECENTEDWDQFLRSTPRRVAEPTCQCTSTATGIMQDETGTYCVYNGVDKRTRWECENTEE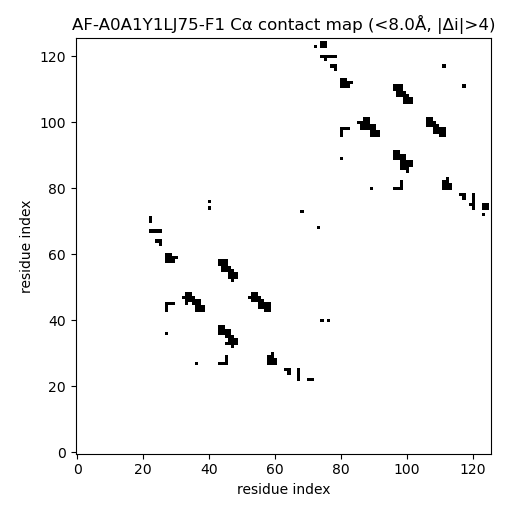WDLYKRNRY

Nearest PDB structures (foldseek):
  2lc4-assembly1_A  TM=3.002E-01  e=1.752E+00  Pseudomonas aeruginosa
  4hqv-assembly1_A-2  TM=3.184E-01  e=4.179E+00  Zymomonas mobilis subsp. mobilis ZM4 = ATCC 31821
  6sw9-assembly1_8  TM=2.607E-01  e=3.927E+00  Saccharolobus solfataricus P2
  6erf-assembly4_G  TM=2.383E-01  e=9.369E+00  Homo sapiens

Radius of gyration: 26.01 Å; Cα contacts (8 Å, |Δi|>4): 139; chains: 1; bounding box: 54×44×89 Å

Foldseek 3Di:
DDDDDDPDPPPPDPPDPPPPPPLDQDDFADDDDFDDWDQDLVGIWTWDDDPNDTDTGGGPVVVSRVVSPVPQDRQLPQDDFADDPQFPDWDQDPVGIWGWHDDPVDIDTDGGPVVVSVVVNVVSVD

Mean predicted aligned error: 15.04 Å